Protein AF-A0A9E5QE22-F1 (afdb_monomer_lite)

Foldseek 3Di:
DPPADPVRVVVVQVVVCVVVVHHQWDWDPDDPVDIDIDGDPVNVVVVVVVVVD

Radius of gyration: 12.81 Å; chains: 1; bounding box: 40×24×28 Å

Secondary structure (DSSP, 8-state):
---S-HHHHHHHHHHHHHHHTS--EEEE--STT--EEEE-HHHHHHHHHHHT-

Sequence (53 aa):
VMDIPYRRAWQKIQESEERLGVKLVETQTGGIGGGGAQLTPECKEIMAKYGSL

Structure (mmCIF, N/CA/C/O backbone):
data_AF-A0A9E5QE22-F1
#
_entry.id   AF-A0A9E5QE22-F1
#
loop_
_atom_site.group_PDB
_atom_site.id
_atom_site.type_symbol
_atom_site.label_atom_id
_atom_site.label_alt_id
_atom_site.label_comp_id
_atom_site.label_asym_id
_atom_site.label_entity_id
_atom_site.label_seq_id
_atom_site.pdbx_PDB_ins_code
_atom_site.Cartn_x
_atom_site.Cartn_y
_atom_site.Cartn_z
_atom_site.occupancy
_atom_site.B_iso_or_equiv
_atom_site.auth_seq_id
_atom_site.auth_comp_id
_atom_site.auth_asym_id
_atom_site.auth_atom_id
_atom_site.pdbx_PDB_model_num
ATOM 1 N N . VAL A 1 1 ? -4.865 -4.554 -21.129 1.00 51.59 1 VAL A N 1
ATOM 2 C CA . VAL A 1 1 ? -3.775 -4.167 -20.200 1.00 51.59 1 VAL A CA 1
ATOM 3 C C . VAL A 1 1 ? -4.168 -2.835 -19.583 1.00 51.59 1 VAL A C 1
ATOM 5 O O . VAL A 1 1 ? -4.712 -2.019 -20.314 1.00 51.59 1 VAL A O 1
ATOM 8 N N . MET A 1 2 ? -4.007 -2.641 -18.269 1.00 71.56 2 MET A N 1
ATOM 9 C CA . MET A 1 2 ? -4.262 -1.326 -17.662 1.00 71.56 2 MET A CA 1
ATOM 10 C C . MET A 1 2 ? -3.317 -0.292 -18.278 1.00 71.56 2 MET A C 1
ATOM 12 O O . MET A 1 2 ? -2.111 -0.510 -18.285 1.00 71.56 2 MET A O 1
ATOM 16 N N . ASP A 1 3 ? -3.852 0.838 -18.733 1.00 87.06 3 ASP A N 1
ATOM 17 C CA . ASP A 1 3 ? -3.078 1.929 -19.348 1.00 87.06 3 ASP A CA 1
ATOM 18 C C . ASP A 1 3 ? -2.398 2.837 -18.296 1.00 87.06 3 ASP A C 1
ATOM 20 O O . ASP A 1 3 ? -2.148 4.025 -18.495 1.00 87.06 3 ASP A O 1
ATOM 24 N N . ILE A 1 4 ? -2.149 2.285 -17.102 1.00 87.44 4 ILE A N 1
ATOM 25 C CA . ILE A 1 4 ? -1.578 3.002 -15.964 1.00 87.44 4 ILE A CA 1
ATOM 26 C C . ILE A 1 4 ? -0.095 2.638 -15.868 1.00 87.44 4 ILE A C 1
ATOM 28 O O . ILE A 1 4 ? 0.232 1.475 -15.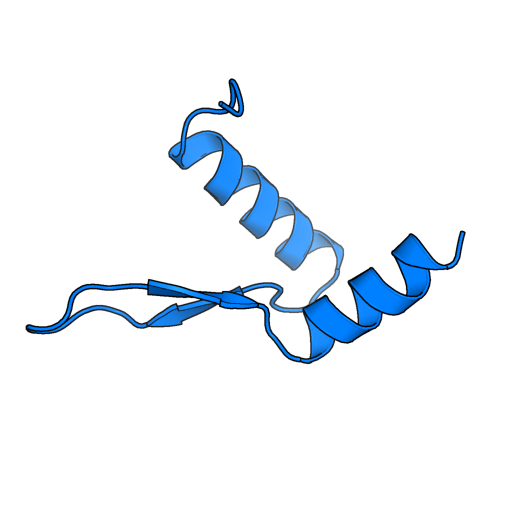620 1.00 87.44 4 ILE A O 1
ATOM 32 N N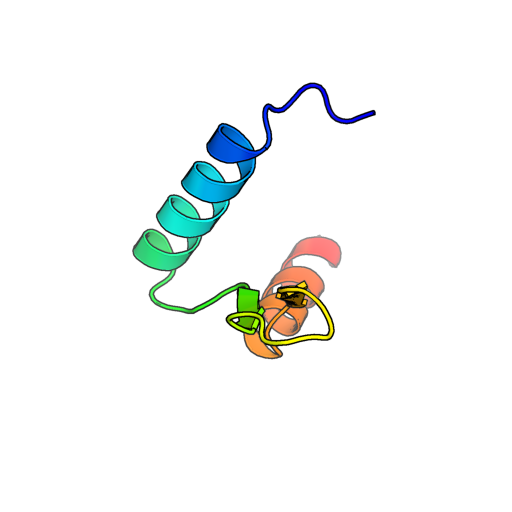 . PRO A 1 5 ? 0.819 3.618 -15.987 1.00 91.75 5 PRO A N 1
ATOM 33 C CA . PRO A 1 5 ? 2.233 3.388 -15.731 1.00 91.75 5 PRO A CA 1
ATOM 34 C C . PRO A 1 5 ? 2.449 2.825 -14.325 1.00 91.75 5 PRO A C 1
ATOM 36 O O . PRO A 1 5 ? 1.895 3.351 -13.360 1.00 91.75 5 PRO A O 1
ATOM 39 N N . TYR A 1 6 ? 3.311 1.817 -14.190 1.00 86.81 6 TYR A N 1
ATOM 40 C CA . TYR A 1 6 ? 3.585 1.133 -12.918 1.00 86.81 6 TYR A CA 1
ATOM 41 C C . TYR A 1 6 ? 3.853 2.098 -11.749 1.00 86.81 6 TYR A C 1
ATOM 43 O O . TYR A 1 6 ? 3.234 2.004 -10.692 1.00 86.81 6 TYR A O 1
ATOM 51 N N . ARG A 1 7 ? 4.704 3.111 -11.967 1.00 89.75 7 ARG A N 1
ATOM 52 C CA . ARG A 1 7 ? 4.989 4.154 -10.968 1.00 89.75 7 ARG A CA 1
ATOM 53 C C . ARG A 1 7 ? 3.734 4.925 -10.553 1.00 89.75 7 ARG A C 1
ATOM 55 O O . ARG A 1 7 ? 3.577 5.235 -9.379 1.00 89.75 7 ARG A O 1
ATOM 62 N N . ARG A 1 8 ? 2.847 5.243 -11.500 1.00 92.81 8 ARG A N 1
ATOM 63 C CA . ARG A 1 8 ? 1.597 5.959 -11.219 1.00 92.81 8 ARG A CA 1
ATOM 64 C C . ARG A 1 8 ? 0.632 5.078 -10.426 1.00 92.81 8 ARG A C 1
ATOM 66 O O . ARG A 1 8 ? -0.005 5.583 -9.509 1.00 92.81 8 ARG A O 1
ATOM 73 N N . ALA A 1 9 ? 0.562 3.782 -10.732 1.00 91.75 9 ALA A N 1
ATOM 74 C CA . ALA A 1 9 ? -0.202 2.828 -9.929 1.00 91.75 9 ALA A CA 1
ATOM 75 C C . ALA A 1 9 ? 0.323 2.783 -8.484 1.00 91.75 9 ALA A C 1
ATOM 77 O O . ALA A 1 9 ? -0.459 2.887 -7.543 1.00 91.75 9 ALA A O 1
ATOM 78 N N . TRP A 1 10 ? 1.646 2.739 -8.308 1.00 91.38 10 TRP A N 1
ATOM 79 C CA . TRP A 1 10 ? 2.265 2.749 -6.983 1.00 91.38 10 TRP A CA 1
ATOM 80 C C . TRP A 1 10 ? 1.998 4.041 -6.200 1.00 91.38 10 TRP A C 1
ATOM 82 O O . TRP A 1 10 ? 1.623 3.987 -5.034 1.00 91.38 10 TRP A O 1
ATOM 92 N N . GLN A 1 11 ? 2.100 5.204 -6.851 1.00 94.56 11 GLN A N 1
ATOM 93 C CA . GLN A 1 11 ? 1.749 6.484 -6.226 1.00 94.56 11 GLN A CA 1
ATOM 94 C C . GLN A 1 11 ? 0.285 6.513 -5.775 1.00 94.56 11 GLN A C 1
ATOM 96 O O . GLN A 1 11 ? -0.006 6.968 -4.676 1.00 94.56 11 GLN A O 1
ATOM 101 N N . LYS A 1 12 ? -0.637 5.983 -6.588 1.00 94.38 12 LYS A N 1
ATOM 102 C CA . LYS A 1 12 ? -2.061 5.907 -6.229 1.00 94.38 12 LYS A CA 1
ATOM 103 C C . LYS A 1 12 ? -2.317 5.015 -5.018 1.00 94.38 12 LYS A C 1
ATOM 105 O O . LYS A 1 12 ? -3.158 5.354 -4.188 1.00 94.38 12 LYS A O 1
ATOM 110 N N . ILE A 1 13 ? -1.588 3.908 -4.905 1.00 93.00 13 ILE A N 1
ATOM 111 C CA . ILE A 1 13 ? -1.626 3.043 -3.724 1.00 93.00 13 ILE A CA 1
ATOM 112 C C . ILE A 1 13 ? -1.152 3.825 -2.495 1.00 93.00 13 ILE A C 1
ATOM 114 O O . ILE A 1 13 ? -1.889 3.895 -1.519 1.00 93.00 13 ILE A O 1
ATOM 118 N N . GLN A 1 14 ? 0.012 4.478 -2.566 1.00 94.00 14 GLN A N 1
ATOM 119 C CA . GLN A 1 14 ? 0.565 5.257 -1.449 1.00 94.00 14 GLN A CA 1
ATOM 120 C C . GLN A 1 14 ? -0.372 6.389 -1.002 1.00 94.00 14 GLN A C 1
ATOM 122 O O . GLN A 1 14 ? -0.660 6.509 0.184 1.00 94.00 14 GLN A O 1
ATOM 127 N N . GLU A 1 15 ? -0.921 7.160 -1.946 1.00 96.62 15 GLU A N 1
ATOM 128 C CA . GLU A 1 15 ? -1.923 8.198 -1.663 1.00 96.62 15 GLU A CA 1
ATOM 129 C C . GLU A 1 15 ? -3.163 7.625 -0.955 1.00 96.62 15 GLU A C 1
ATOM 131 O O . GLU A 1 15 ? -3.756 8.281 -0.099 1.00 96.62 15 GLU A O 1
ATOM 136 N N . SER A 1 16 ? -3.583 6.411 -1.323 1.00 95.00 16 SER A N 1
ATOM 137 C CA . SER A 1 16 ? -4.738 5.750 -0.707 1.00 95.00 16 SER A CA 1
ATOM 138 C C . SER A 1 16 ? -4.420 5.283 0.711 1.00 95.00 16 SER A C 1
ATOM 140 O O . SER A 1 16 ? -5.230 5.493 1.609 1.00 95.00 16 SER A O 1
ATOM 142 N N . GLU 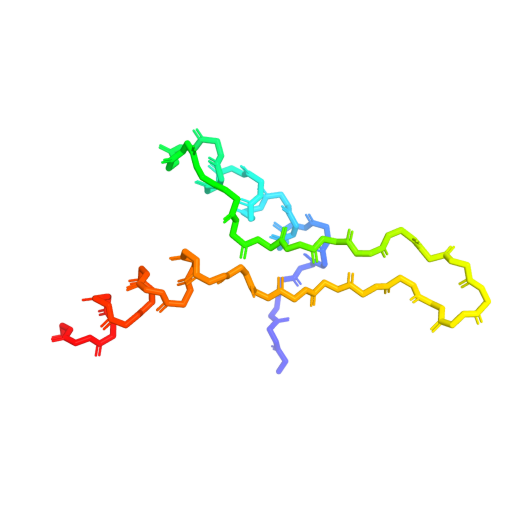A 1 17 ? -3.236 4.707 0.929 1.00 95.25 17 GLU A N 1
ATOM 143 C CA . GLU A 1 17 ? -2.761 4.305 2.257 1.00 95.25 17 GLU A CA 1
ATOM 144 C C . GLU A 1 17 ? -2.669 5.499 3.216 1.00 95.25 17 GLU A C 1
ATOM 146 O O . GLU A 1 17 ? -3.142 5.415 4.347 1.00 95.25 17 GLU A O 1
ATOM 151 N N . GLU A 1 18 ? -2.129 6.634 2.759 1.00 96.56 18 GLU A N 1
ATOM 152 C CA . GLU A 1 18 ? -2.040 7.866 3.555 1.00 96.56 18 GLU A CA 1
ATOM 153 C C . GLU A 1 18 ? -3.419 8.398 3.958 1.00 96.56 18 GLU A C 1
ATOM 155 O O . GLU A 1 18 ? -3.626 8.796 5.103 1.00 96.56 18 GLU A O 1
ATOM 160 N N . ARG A 1 19 ? -4.380 8.386 3.029 1.00 95.94 19 ARG A N 1
ATOM 161 C CA . ARG A 1 19 ? -5.744 8.874 3.283 1.00 95.94 19 ARG A CA 1
ATOM 162 C C . ARG A 1 19 ? -6.547 7.949 4.187 1.00 95.94 19 ARG A C 1
ATOM 164 O O . ARG A 1 19 ? -7.365 8.431 4.964 1.00 95.94 19 ARG A O 1
ATOM 171 N N . LEU A 1 20 ? -6.357 6.639 4.051 1.00 92.88 20 LEU A N 1
ATOM 172 C CA . LEU A 1 20 ? -7.069 5.638 4.845 1.00 92.88 20 LEU A CA 1
ATOM 173 C C . LEU A 1 20 ? -6.407 5.395 6.208 1.00 92.88 20 LEU A C 1
ATOM 175 O O . LEU A 1 20 ? -7.049 4.849 7.100 1.00 92.88 20 LEU A O 1
ATOM 179 N N . GLY A 1 21 ? -5.137 5.776 6.372 1.00 94.81 21 GLY A N 1
ATOM 180 C CA . GLY A 1 21 ? -4.363 5.515 7.586 1.00 94.81 21 GLY A CA 1
ATOM 181 C C . GLY A 1 21 ? -4.029 4.033 7.795 1.00 94.81 21 GLY A C 1
ATOM 182 O O . GLY A 1 21 ? -3.654 3.645 8.898 1.00 94.81 21 GLY A O 1
ATOM 183 N N . VAL A 1 22 ? -4.167 3.202 6.756 1.00 93.25 22 VAL A N 1
ATOM 184 C CA . VAL A 1 22 ? -3.885 1.759 6.785 1.00 93.25 22 VAL A CA 1
ATOM 185 C C . VAL A 1 22 ? -3.052 1.350 5.578 1.00 93.25 22 VAL A C 1
ATOM 187 O O . VAL A 1 22 ? -3.150 1.947 4.506 1.00 93.25 22 VAL A O 1
ATOM 190 N N . LYS A 1 23 ? -2.246 0.299 5.738 1.00 94.12 23 LYS A N 1
ATOM 191 C CA . LYS A 1 23 ? -1.527 -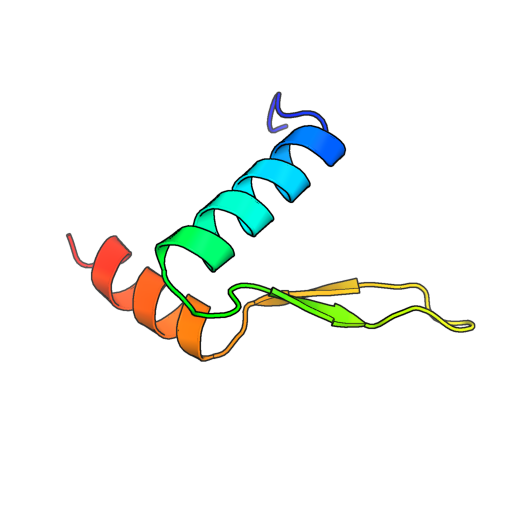0.319 4.624 1.00 94.12 23 LYS A CA 1
ATOM 192 C C . LYS A 1 23 ? -2.467 -1.185 3.798 1.00 94.12 23 LYS A C 1
ATOM 194 O O . LYS A 1 23 ? -3.231 -1.978 4.344 1.00 94.12 23 LYS A O 1
ATOM 199 N N . LEU A 1 24 ? -2.396 -1.033 2.479 1.00 93.88 24 LEU A N 1
ATOM 200 C CA . LEU A 1 24 ? -3.183 -1.809 1.525 1.00 93.88 24 LEU A CA 1
ATOM 201 C C . LEU A 1 24 ? -2.368 -2.962 0.937 1.00 93.88 24 LEU A C 1
ATOM 203 O O . LEU A 1 24 ? -2.926 -3.988 0.547 1.00 93.88 24 LEU A O 1
ATOM 207 N N . VAL A 1 25 ? -1.046 -2.797 0.868 1.00 93.44 25 VAL A N 1
ATOM 208 C CA . VAL A 1 25 ? -0.142 -3.772 0.259 1.00 93.44 25 VAL A CA 1
ATOM 209 C C . VAL A 1 25 ? 1.084 -3.975 1.135 1.00 93.44 25 VAL A C 1
ATOM 211 O O . VAL A 1 25 ? 1.750 -3.021 1.533 1.00 93.44 25 VAL A O 1
ATOM 214 N N . GLU A 1 26 ? 1.420 -5.233 1.388 1.00 89.75 26 GLU A N 1
ATOM 215 C CA . GLU A 1 26 ? 2.703 -5.627 1.952 1.00 89.75 26 GLU A CA 1
ATOM 216 C C . GLU A 1 26 ? 3.698 -5.846 0.822 1.00 89.75 26 GLU A C 1
ATOM 218 O O . GLU A 1 26 ? 3.468 -6.639 -0.095 1.00 89.75 26 GLU A O 1
ATOM 223 N N . THR A 1 27 ? 4.816 -5.128 0.886 1.00 85.25 27 THR A N 1
ATOM 224 C CA . THR A 1 27 ? 5.935 -5.313 -0.035 1.00 85.25 27 THR A CA 1
ATOM 225 C C . THR A 1 27 ? 6.998 -6.162 0.622 1.00 85.25 27 THR A C 1
ATOM 227 O O . THR A 1 27 ? 7.532 -5.785 1.667 1.00 85.25 27 THR A O 1
ATOM 230 N N . GLN A 1 28 ? 7.375 -7.257 -0.021 1.00 73.25 28 GLN A N 1
ATOM 231 C CA . GLN A 1 28 ? 8.558 -7.998 0.372 1.00 73.25 28 GLN A CA 1
ATOM 232 C C . GLN A 1 28 ? 9.760 -7.395 -0.359 1.00 73.25 28 GLN A C 1
ATOM 234 O O . GLN A 1 28 ? 9.855 -7.466 -1.586 1.00 73.25 28 GLN A O 1
ATOM 239 N N . THR A 1 29 ? 10.667 -6.755 0.382 1.00 62.25 29 THR A N 1
ATOM 240 C CA . THR A 1 29 ? 11.947 -6.293 -0.165 1.00 62.25 29 THR A CA 1
ATOM 241 C C . THR A 1 29 ? 12.773 -7.515 -0.570 1.00 62.25 29 THR A C 1
ATOM 243 O O . THR A 1 29 ? 13.038 -8.410 0.229 1.00 62.25 29 THR A O 1
ATOM 246 N N . GLY A 1 30 ? 13.097 -7.608 -1.861 1.00 58.78 30 GLY A N 1
ATOM 247 C CA . GLY A 1 30 ? 13.602 -8.840 -2.465 1.00 58.78 30 GLY A CA 1
ATOM 248 C C . GLY A 1 30 ? 15.086 -9.109 -2.206 1.00 58.78 30 GLY A C 1
ATOM 249 O O . GLY A 1 30 ? 15.937 -8.303 -2.576 1.00 58.78 30 GLY A O 1
ATOM 250 N N . GLY A 1 31 ? 15.377 -10.294 -1.656 1.00 63.41 31 GLY A N 1
ATOM 251 C CA . GLY A 1 31 ? 16.588 -11.072 -1.949 1.00 63.41 31 GLY A CA 1
ATOM 252 C C . GLY A 1 31 ? 16.391 -11.965 -3.189 1.00 63.41 31 GLY A C 1
ATOM 253 O O . GLY A 1 31 ? 15.525 -11.687 -4.014 1.00 63.41 31 GLY A O 1
ATOM 254 N N . ILE A 1 32 ? 17.152 -13.062 -3.305 1.00 52.97 32 ILE A N 1
ATOM 255 C CA . ILE A 1 32 ? 17.345 -13.915 -4.511 1.00 52.97 32 ILE A CA 1
ATOM 256 C C . ILE A 1 32 ? 16.044 -14.376 -5.228 1.00 52.97 32 ILE A C 1
ATOM 258 O O . ILE A 1 32 ? 16.089 -14.702 -6.409 1.00 52.97 32 ILE A O 1
ATOM 262 N N . GLY A 1 33 ? 14.880 -14.357 -4.567 1.00 57.03 33 GLY A N 1
ATOM 263 C CA . GLY A 1 33 ? 13.578 -14.736 -5.144 1.00 57.03 33 GLY A CA 1
ATOM 264 C C . GLY A 1 33 ? 12.755 -13.618 -5.806 1.00 57.03 33 GLY A C 1
ATOM 265 O O . GLY A 1 33 ? 11.702 -13.912 -6.364 1.00 57.03 33 GLY A O 1
ATOM 266 N N . GLY A 1 34 ? 13.212 -12.360 -5.771 1.00 53.94 34 GLY A N 1
ATOM 267 C CA . GLY A 1 34 ? 12.489 -11.210 -6.331 1.00 53.94 34 GLY A CA 1
ATOM 268 C C . GLY A 1 34 ? 11.485 -10.584 -5.356 1.00 53.94 34 GLY A C 1
ATOM 269 O O . GLY A 1 34 ? 10.829 -11.267 -4.575 1.00 53.94 34 GLY A O 1
ATOM 270 N N . GLY A 1 35 ? 11.400 -9.251 -5.368 1.00 65.75 35 GLY A N 1
ATOM 271 C CA . GLY A 1 35 ? 10.454 -8.506 -4.535 1.00 65.75 35 GLY A CA 1
ATOM 272 C C . GLY A 1 35 ? 9.031 -8.597 -5.084 1.00 65.75 35 GLY A C 1
ATOM 273 O O . GLY A 1 35 ? 8.824 -8.483 -6.291 1.00 65.75 35 GLY A O 1
ATOM 274 N N . GLY A 1 36 ? 8.057 -8.793 -4.197 1.00 80.00 36 GLY A N 1
ATOM 275 C CA . GLY A 1 36 ? 6.638 -8.912 -4.535 1.00 80.00 36 GLY A CA 1
ATOM 276 C C . GLY A 1 36 ? 5.770 -7.985 -3.691 1.00 80.00 36 GLY A C 1
ATOM 277 O O . GLY A 1 36 ? 6.209 -7.481 -2.657 1.00 80.00 36 GLY A O 1
ATOM 278 N N . ALA A 1 37 ? 4.533 -7.768 -4.135 1.00 87.06 37 ALA A N 1
ATOM 279 C CA . ALA A 1 37 ? 3.520 -7.024 -3.397 1.00 87.06 37 ALA A CA 1
ATOM 280 C C . ALA A 1 37 ? 2.258 -7.885 -3.254 1.00 87.06 37 ALA A C 1
ATOM 282 O O . ALA A 1 37 ? 1.788 -8.454 -4.241 1.00 87.06 37 ALA A O 1
ATOM 283 N N . GLN A 1 38 ? 1.721 -7.993 -2.040 1.00 90.19 38 GLN A N 1
ATOM 284 C CA . GLN A 1 38 ? 0.492 -8.737 -1.748 1.00 90.19 38 GLN A CA 1
ATOM 285 C C . GLN A 1 38 ? -0.486 -7.878 -0.947 1.00 90.19 38 GLN A C 1
ATOM 287 O O . GLN A 1 38 ? -0.069 -7.048 -0.147 1.00 90.19 38 GLN A O 1
ATOM 292 N N . LEU A 1 39 ? -1.791 -8.075 -1.156 1.00 92.25 39 LEU A N 1
ATOM 293 C CA . LEU A 1 39 ? -2.819 -7.351 -0.404 1.00 92.25 39 LEU A CA 1
ATOM 294 C C . LEU A 1 39 ? -2.776 -7.720 1.081 1.00 92.25 39 LEU A C 1
ATOM 296 O O . LEU A 1 39 ? -2.765 -8.909 1.418 1.00 92.25 39 LEU A O 1
ATOM 300 N N . THR A 1 40 ? -2.852 -6.706 1.939 1.00 94.25 40 THR A N 1
ATOM 301 C CA . THR A 1 40 ? -3.007 -6.892 3.386 1.00 94.25 40 THR A CA 1
ATOM 302 C C . THR A 1 40 ? -4.374 -7.509 3.715 1.00 94.25 40 THR A C 1
ATOM 304 O O . THR A 1 40 ? -5.322 -7.381 2.923 1.00 94.25 40 THR A O 1
ATOM 307 N N . PRO A 1 41 ? -4.524 -8.184 4.869 1.00 93.69 41 PRO A N 1
ATOM 308 C CA . PRO A 1 41 ? -5.833 -8.607 5.367 1.00 93.69 41 PRO A CA 1
ATOM 309 C C . PRO A 1 41 ? -6.845 -7.452 5.426 1.00 93.69 41 PRO A C 1
ATOM 311 O O . PRO A 1 41 ? -7.966 -7.591 4.940 1.00 93.69 41 PRO A O 1
ATOM 314 N N . GLU A 1 42 ? -6.422 -6.283 5.903 1.00 93.56 42 GLU A N 1
ATOM 315 C CA . GLU 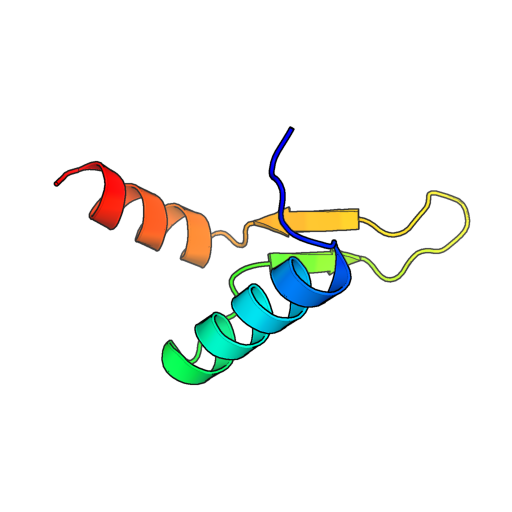A 1 42 ? -7.242 -5.074 6.014 1.00 93.56 42 GLU A CA 1
ATOM 316 C C . GLU A 1 42 ? -7.731 -4.599 4.642 1.00 93.56 42 GLU A C 1
ATOM 318 O O . GLU A 1 42 ? -8.897 -4.235 4.479 1.00 93.56 42 GLU A O 1
ATOM 323 N N . CYS A 1 43 ? -6.869 -4.648 3.619 1.00 94.50 43 CYS A N 1
ATOM 324 C CA . CYS A 1 43 ? -7.266 -4.316 2.255 1.00 94.50 43 CYS A CA 1
ATOM 325 C C . CYS A 1 43 ? -8.368 -5.248 1.748 1.00 94.50 43 CYS A C 1
ATOM 327 O O . CYS A 1 43 ? -9.344 -4.783 1.159 1.00 94.50 43 CYS A O 1
ATOM 329 N N . LYS A 1 44 ? -8.255 -6.555 2.018 1.00 93.50 44 LYS A N 1
ATOM 330 C CA . LYS A 1 44 ? -9.275 -7.538 1.622 1.00 93.50 44 LYS A CA 1
ATOM 331 C C . LYS A 1 44 ? -10.616 -7.259 2.299 1.00 93.50 44 LYS A C 1
ATOM 333 O O . LYS A 1 44 ? -11.648 -7.355 1.640 1.00 93.50 44 LYS A O 1
ATOM 338 N N . GLU A 1 45 ? -10.618 -6.864 3.570 1.00 93.62 45 GLU A N 1
ATOM 339 C CA . GLU A 1 45 ? -11.845 -6.473 4.274 1.00 93.62 45 GLU A CA 1
ATOM 340 C C . GLU A 1 45 ? -12.487 -5.213 3.683 1.00 93.62 45 GLU A C 1
ATOM 342 O O . GLU A 1 45 ? -13.705 -5.159 3.503 1.00 93.62 45 GLU A O 1
ATOM 347 N N . ILE A 1 46 ? -11.680 -4.200 3.353 1.00 92.06 46 ILE A N 1
ATOM 348 C CA . ILE A 1 46 ? -12.160 -2.972 2.704 1.00 92.06 46 ILE A CA 1
ATOM 349 C C . ILE A 1 46 ? -12.758 -3.302 1.333 1.00 92.06 46 ILE A C 1
ATOM 351 O O . ILE A 1 46 ? -13.857 -2.847 1.016 1.00 92.06 46 ILE A O 1
ATOM 355 N N . MET A 1 47 ? -12.074 -4.128 0.537 1.00 91.50 47 MET A N 1
ATOM 356 C CA . MET A 1 47 ? -12.564 -4.569 -0.769 1.00 91.50 47 MET A CA 1
ATOM 357 C C . MET A 1 47 ? -13.854 -5.381 -0.659 1.00 91.50 47 MET A C 1
ATOM 359 O O . MET A 1 47 ? -14.744 -5.189 -1.481 1.00 91.50 47 MET A O 1
ATOM 363 N N . ALA A 1 48 ? -13.991 -6.238 0.356 1.00 92.75 48 ALA A N 1
ATOM 364 C CA . ALA A 1 48 ? -15.218 -6.994 0.591 1.00 92.75 48 ALA A CA 1
ATOM 365 C C . ALA A 1 48 ? -16.412 -6.071 0.889 1.00 92.75 48 ALA A C 1
ATOM 367 O O . ALA A 1 48 ? -17.489 -6.281 0.343 1.00 92.75 48 ALA A O 1
ATOM 368 N N . LYS A 1 49 ? -16.207 -5.016 1.691 1.00 90.06 49 LYS A N 1
ATOM 369 C CA . LYS A 1 49 ? -17.235 -3.998 1.982 1.00 90.06 49 LYS A CA 1
ATOM 370 C C . LYS A 1 49 ? -17.567 -3.132 0.764 1.00 90.06 49 LYS A C 1
ATOM 372 O O . LYS A 1 49 ? -18.715 -2.738 0.589 1.00 90.06 49 LYS A O 1
ATOM 377 N N . TYR A 1 50 ? -16.568 -2.817 -0.062 1.00 89.31 50 TYR A N 1
ATOM 378 C CA . TYR A 1 50 ? -16.762 -2.023 -1.274 1.00 89.31 50 TYR A CA 1
ATOM 379 C C . TYR A 1 50 ? -17.458 -2.820 -2.385 1.00 89.31 50 TYR A C 1
ATOM 381 O O . TYR A 1 50 ? -18.354 -2.302 -3.031 1.00 89.31 50 TYR A O 1
ATOM 389 N N . GLY A 1 51 ? -17.068 -4.078 -2.601 1.00 77.25 51 GLY A N 1
ATOM 390 C CA . GLY A 1 51 ? -17.630 -4.944 -3.644 1.00 77.25 51 GLY A CA 1
ATOM 391 C C . GLY A 1 51 ? -19.021 -5.499 -3.331 1.00 77.25 51 GLY A C 1
ATOM 392 O O . GLY A 1 51 ? -19.625 -6.123 -4.195 1.00 77.25 51 GLY A O 1
ATOM 393 N N . SER A 1 52 ? -19.519 -5.294 -2.108 1.00 63.31 52 SER A N 1
ATOM 394 C CA . SER A 1 52 ? -20.902 -5.588 -1.722 1.00 63.31 52 SER A CA 1
ATOM 395 C C . SER A 1 52 ? -21.886 -4.429 -1.972 1.00 63.31 52 SER A C 1
ATOM 397 O O . SER A 1 52 ? -23.034 -4.532 -1.543 1.00 63.31 52 SER A O 1
ATOM 399 N N . 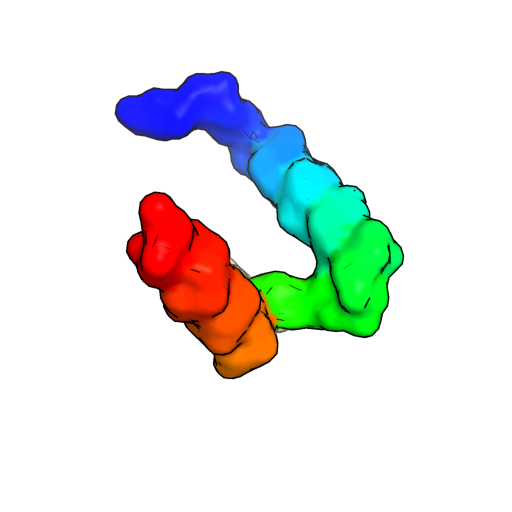LEU A 1 53 ? -21.440 -3.333 -2.607 1.00 50.44 53 LEU A N 1
ATOM 400 C CA . LEU A 1 53 ? -22.278 -2.243 -3.141 1.00 50.44 53 LEU A CA 1
ATOM 401 C C . LEU A 1 53 ? -22.719 -2.545 -4.578 1.00 50.44 53 LEU A C 1
ATOM 403 O O . LEU A 1 53 ? -23.863 -2.165 -4.908 1.00 50.44 53 LEU A O 1
#

pLDDT: mean 84.55, std 13.99, range [50.44, 96.62]